Protein AF-A0A2E3WAG4-F1 (afdb_monomer_lite)

Radius of gyration: 12.34 Å; chains: 1; bounding box: 20×14×37 Å

Structure (mmCIF, N/CA/C/O backbone):
data_AF-A0A2E3WAG4-F1
#
_entry.id   AF-A0A2E3WAG4-F1
#
loop_
_atom_site.group_PDB
_atom_site.id
_atom_site.type_symbol
_atom_site.label_atom_id
_atom_site.label_alt_id
_atom_site.label_comp_id
_atom_site.label_asym_id
_atom_site.label_entity_id
_atom_site.label_seq_id
_atom_site.pdbx_PDB_ins_code
_atom_site.Cartn_x
_atom_site.Cartn_y
_atom_site.Cartn_z
_atom_site.occupancy
_atom_site.B_iso_or_equiv
_atom_site.auth_seq_id
_atom_site.auth_comp_id
_atom_site.auth_asym_id
_atom_site.auth_atom_id
_atom_site.pdbx_PDB_model_num
ATOM 1 N N . MET A 1 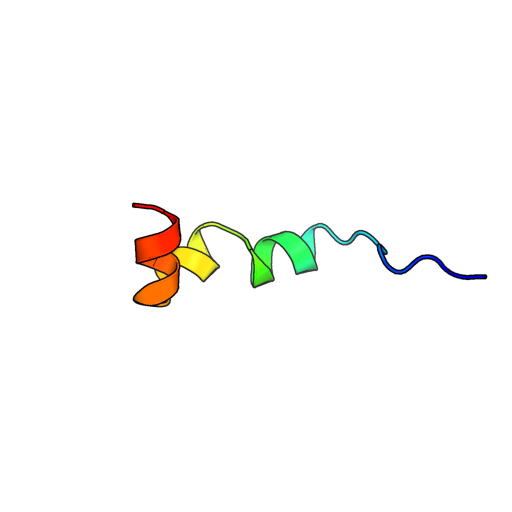1 ? 2.311 2.993 -29.912 1.00 91.31 1 MET A N 1
ATOM 2 C CA . MET A 1 1 ? 1.752 3.583 -28.669 1.00 91.31 1 MET A CA 1
ATOM 3 C C . MET A 1 1 ? 2.137 2.719 -27.472 1.00 91.31 1 MET A C 1
ATOM 5 O O . MET A 1 1 ? 2.009 1.502 -27.562 1.00 91.31 1 MET A O 1
ATOM 9 N N . LYS A 1 2 ? 2.628 3.310 -26.376 1.00 92.44 2 LYS A N 1
ATOM 10 C CA . LYS A 1 2 ? 3.029 2.567 -25.167 1.00 92.44 2 LYS A CA 1
ATOM 11 C C . LYS A 1 2 ? 1.795 2.061 -24.410 1.00 92.44 2 LYS A C 1
ATOM 13 O O . LYS A 1 2 ? 0.823 2.795 -24.266 1.00 92.44 2 LYS A O 1
ATOM 18 N N . ARG A 1 3 ? 1.824 0.812 -23.932 1.00 96.44 3 ARG A N 1
ATOM 19 C CA . ARG A 1 3 ? 0.751 0.234 -23.103 1.00 96.44 3 ARG A CA 1
ATOM 20 C C . ARG A 1 3 ? 0.929 0.634 -21.635 1.00 96.44 3 ARG A C 1
ATOM 22 O O . ARG A 1 3 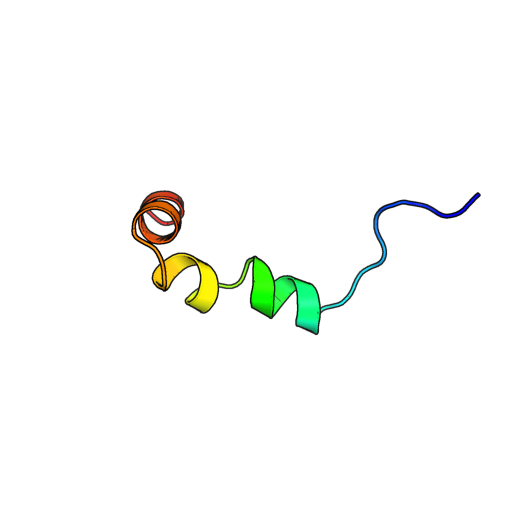? 2.049 0.857 -21.182 1.00 96.44 3 ARG A O 1
ATOM 29 N N . THR A 1 4 ? -0.175 0.725 -20.897 1.00 96.25 4 THR A N 1
ATOM 30 C CA . THR A 1 4 ? -0.201 1.216 -19.506 1.00 96.25 4 THR A CA 1
ATOM 31 C C . THR A 1 4 ? 0.475 0.260 -18.531 1.00 96.25 4 THR A C 1
ATOM 33 O O . THR A 1 4 ? 1.167 0.693 -17.611 1.00 96.25 4 THR A O 1
ATOM 36 N N . PHE A 1 5 ? 0.326 -1.047 -18.747 1.00 96.31 5 PHE A N 1
ATOM 37 C CA . PHE A 1 5 ? 0.997 -2.035 -17.923 1.00 96.31 5 PHE A CA 1
ATOM 38 C C . PHE A 1 5 ? 2.467 -2.139 -18.318 1.00 96.31 5 PHE A C 1
ATOM 40 O O . PHE A 1 5 ? 2.806 -2.639 -19.389 1.00 96.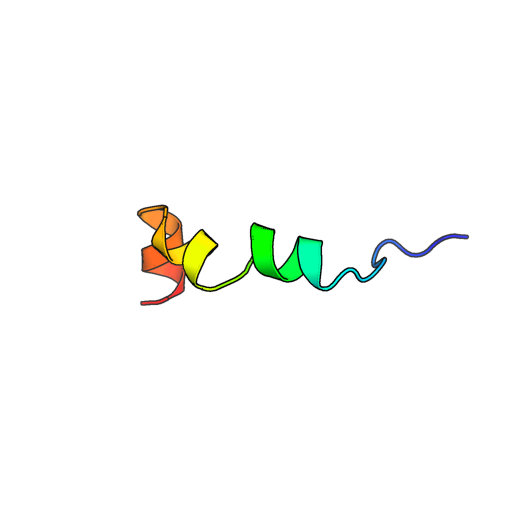31 5 PHE A O 1
ATOM 47 N N . GLN A 1 6 ? 3.336 -1.643 -17.442 1.00 97.00 6 GLN A N 1
ATOM 48 C CA . GLN A 1 6 ? 4.785 -1.765 -17.546 1.00 97.00 6 GLN A CA 1
ATOM 49 C C . GLN A 1 6 ? 5.271 -2.503 -16.290 1.00 97.00 6 GLN A C 1
ATOM 51 O O . GLN A 1 6 ? 5.353 -1.894 -15.217 1.00 97.00 6 GLN A O 1
ATOM 56 N N . PRO A 1 7 ? 5.488 -3.829 -16.373 1.00 96.88 7 PRO A N 1
ATOM 57 C CA . PRO A 1 7 ? 5.677 -4.660 -15.195 1.00 96.88 7 PRO A CA 1
ATOM 58 C C . PRO A 1 7 ? 6.969 -4.317 -14.455 1.00 96.88 7 PRO A C 1
ATOM 60 O O . PRO A 1 7 ? 8.036 -4.160 -15.038 1.00 96.88 7 PRO A O 1
ATOM 63 N N . SER A 1 8 ? 6.877 -4.269 -13.129 1.00 98.44 8 SER A N 1
ATOM 64 C CA . SER A 1 8 ? 8.034 -4.239 -12.240 1.00 98.44 8 SER A CA 1
ATOM 65 C C . SER A 1 8 ? 7.713 -5.027 -10.978 1.00 98.44 8 SER A C 1
ATOM 67 O O . SER A 1 8 ? 6.781 -4.696 -10.238 1.00 98.44 8 SER A O 1
ATOM 69 N N . VAL A 1 9 ? 8.493 -6.080 -10.724 1.00 98.00 9 VAL A N 1
ATOM 70 C CA . VAL A 1 9 ? 8.295 -6.971 -9.570 1.00 98.00 9 VAL A CA 1
ATOM 71 C C . VAL A 1 9 ? 8.471 -6.208 -8.257 1.00 98.00 9 VAL A C 1
ATOM 73 O O . VAL A 1 9 ? 7.672 -6.378 -7.337 1.00 98.00 9 VAL A O 1
ATOM 76 N N . LEU A 1 10 ? 9.471 -5.323 -8.187 1.00 98.19 10 LEU A N 1
ATOM 77 C CA . LEU A 1 10 ? 9.732 -4.500 -7.008 1.00 98.19 10 LEU A CA 1
ATOM 78 C C . LEU A 1 10 ? 8.548 -3.581 -6.692 1.00 98.19 10 LEU A C 1
ATOM 80 O O . LEU A 1 10 ? 8.086 -3.554 -5.550 1.00 98.19 10 LEU A O 1
ATOM 84 N N . LYS A 1 11 ? 8.028 -2.868 -7.703 1.00 98.00 11 LYS A N 1
ATOM 8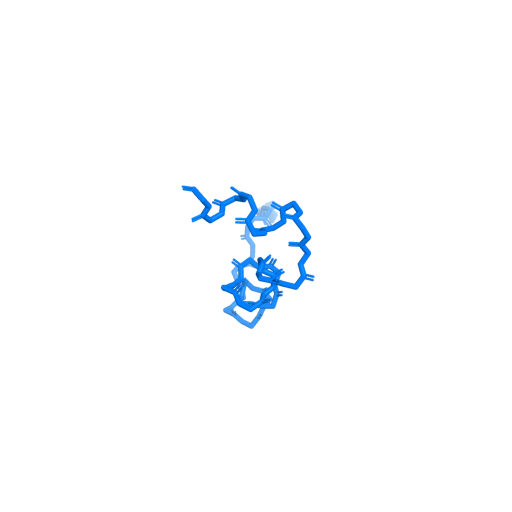5 C CA . LYS A 1 11 ? 6.872 -1.977 -7.528 1.00 98.00 11 LYS A CA 1
ATOM 86 C C . LYS A 1 11 ? 5.648 -2.767 -7.077 1.00 98.00 11 LYS A C 1
ATOM 88 O O . LYS A 1 11 ? 5.068 -2.420 -6.055 1.00 98.00 11 LYS A O 1
ATOM 93 N N . ARG A 1 12 ? 5.337 -3.885 -7.746 1.00 98.12 12 ARG A N 1
ATOM 94 C CA . ARG A 1 12 ? 4.195 -4.747 -7.397 1.00 98.12 12 ARG A CA 1
ATOM 95 C C . ARG A 1 12 ? 4.254 -5.236 -5.949 1.00 98.12 12 ARG A C 1
ATOM 97 O O . ARG A 1 12 ? 3.248 -5.189 -5.247 1.00 98.12 12 ARG A O 1
ATOM 104 N N . LYS A 1 13 ? 5.422 -5.699 -5.488 1.00 97.81 13 LYS A N 1
ATOM 105 C CA . LYS A 1 13 ? 5.603 -6.183 -4.109 1.00 97.81 13 LYS A CA 1
ATOM 106 C C . LYS A 1 13 ? 5.460 -5.059 -3.078 1.00 97.81 13 LYS A C 1
ATOM 108 O O . LYS A 1 13 ? 4.846 -5.286 -2.041 1.00 97.81 13 LYS A O 1
ATOM 113 N N . ARG A 1 14 ? 5.985 -3.861 -3.362 1.00 97.81 14 ARG A N 1
ATOM 114 C CA . ARG A 1 14 ? 5.875 -2.695 -2.466 1.00 97.81 14 ARG A CA 1
ATOM 115 C C . ARG A 1 14 ? 4.447 -2.164 -2.359 1.00 97.81 14 ARG A C 1
ATOM 117 O O . ARG A 1 14 ? 4.034 -1.814 -1.263 1.00 97.81 14 ARG A O 1
ATOM 124 N N . THR A 1 15 ? 3.700 -2.111 -3.462 1.00 97.81 15 THR A N 1
ATOM 125 C CA . THR A 1 15 ? 2.346 -1.531 -3.477 1.00 97.81 15 THR A CA 1
ATOM 126 C C . THR A 1 15 ? 1.256 -2.529 -3.098 1.00 97.81 15 THR A C 1
ATOM 128 O O . THR A 1 15 ? 0.290 -2.161 -2.436 1.00 97.81 15 THR A O 1
ATOM 131 N N . HIS A 1 16 ? 1.380 -3.792 -3.515 1.00 97.75 16 HIS A N 1
ATOM 132 C CA . HIS A 1 16 ? 0.297 -4.778 -3.400 1.00 97.75 16 HIS A CA 1
ATOM 133 C C . HIS A 1 16 ? 0.663 -6.019 -2.587 1.00 97.75 16 HIS A C 1
ATOM 135 O O . HIS A 1 16 ? -0.204 -6.864 -2.371 1.00 97.75 16 HIS A O 1
ATOM 141 N N . GLY A 1 17 ? 1.917 -6.157 -2.149 1.00 97.88 17 GLY A N 1
ATOM 142 C CA . GLY A 1 17 ? 2.361 -7.312 -1.375 1.00 97.88 17 GLY A CA 1
ATOM 143 C C . GLY A 1 17 ? 1.714 -7.397 0.008 1.00 97.88 17 GLY A C 1
ATOM 144 O O . GLY A 1 17 ? 1.211 -6.410 0.545 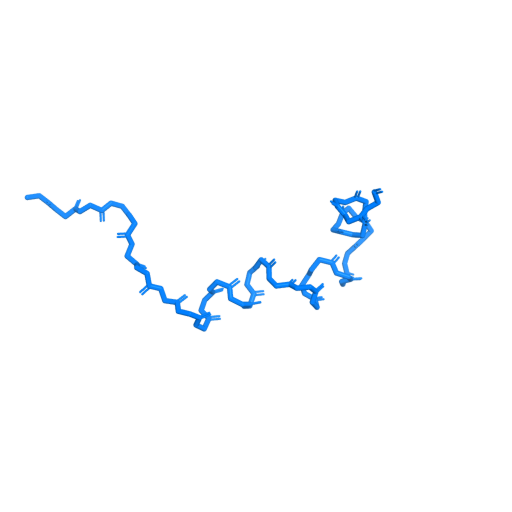1.00 97.88 17 GLY A O 1
ATOM 145 N N . PHE A 1 18 ? 1.792 -8.582 0.616 1.00 98.00 18 PHE A N 1
ATOM 146 C CA . PHE A 1 18 ? 1.201 -8.882 1.925 1.00 98.00 18 PHE A CA 1
ATOM 147 C C . PHE A 1 18 ? 1.569 -7.854 3.004 1.00 98.00 18 PHE A C 1
ATOM 149 O O . PHE A 1 18 ? 0.694 -7.318 3.674 1.00 98.00 18 PHE A O 1
ATOM 156 N N . ARG A 1 19 ? 2.855 -7.490 3.111 1.00 97.69 19 ARG A N 1
ATOM 157 C CA . ARG A 1 19 ? 3.328 -6.489 4.084 1.00 97.69 19 ARG A CA 1
ATOM 158 C C . ARG A 1 19 ? 2.655 -5.121 3.907 1.00 97.69 19 ARG A C 1
ATOM 160 O O . ARG A 1 19 ? 2.322 -4.486 4.899 1.00 97.69 19 ARG A O 1
ATOM 167 N N . ALA A 1 20 ? 2.421 -4.687 2.665 1.00 97.88 20 ALA A N 1
ATOM 168 C CA . ALA A 1 20 ? 1.752 -3.417 2.373 1.00 97.88 20 ALA A CA 1
ATOM 169 C C . ALA A 1 20 ? 0.264 -3.457 2.752 1.00 97.88 20 ALA A C 1
ATOM 171 O O . ALA A 1 20 ? -0.272 -2.491 3.289 1.00 97.88 20 ALA A O 1
ATOM 172 N N . ARG A 1 21 ? -0.392 -4.604 2.535 1.00 98.00 21 ARG A N 1
ATOM 173 C CA . ARG A 1 21 ? -1.775 -4.837 2.970 1.00 98.00 21 ARG A CA 1
ATOM 174 C C . ARG A 1 21 ? -1.882 -4.857 4.496 1.00 98.00 21 ARG A C 1
ATOM 176 O O . ARG A 1 21 ? -2.717 -4.157 5.055 1.00 98.00 21 ARG A O 1
ATOM 183 N N . MET A 1 22 ? -0.976 -5.549 5.180 1.00 98.06 22 MET A N 1
ATOM 184 C CA . MET A 1 22 ? -0.985 -5.641 6.642 1.00 98.06 22 MET A CA 1
ATOM 185 C C . MET A 1 22 ? -0.720 -4.310 7.361 1.00 98.06 22 MET A C 1
ATOM 187 O O . MET A 1 22 ? -1.131 -4.165 8.511 1.00 98.06 22 MET A O 1
ATOM 191 N N . ALA A 1 23 ? -0.079 -3.333 6.709 1.00 97.94 23 ALA A N 1
ATOM 192 C CA . ALA A 1 23 ? 0.270 -2.046 7.317 1.00 97.94 23 ALA A CA 1
ATOM 193 C C . ALA A 1 23 ? -0.948 -1.169 7.663 1.00 97.94 23 ALA A C 1
ATOM 195 O O . ALA A 1 23 ? -0.910 -0.416 8.633 1.00 97.94 23 ALA A O 1
ATOM 196 N N . THR A 1 24 ? -2.049 -1.275 6.914 1.00 98.12 24 THR A N 1
ATOM 197 C CA . THR A 1 24 ? -3.233 -0.415 7.093 1.00 98.12 24 THR A CA 1
ATOM 198 C C . THR A 1 24 ? -4.446 -1.220 7.544 1.00 98.12 24 THR A C 1
ATOM 200 O O . THR A 1 24 ? -4.569 -2.405 7.241 1.00 98.12 24 THR A O 1
ATOM 203 N N . LYS A 1 25 ? -5.385 -0.584 8.258 1.00 97.94 25 LYS A N 1
ATOM 204 C CA . LYS A 1 25 ? -6.634 -1.244 8.680 1.00 97.94 25 LYS A CA 1
ATOM 205 C C . LYS A 1 25 ? -7.447 -1.729 7.474 1.00 97.94 25 LYS A C 1
ATOM 207 O O . LYS A 1 25 ? -7.852 -2.885 7.451 1.00 97.94 25 LYS A O 1
ATOM 212 N N . ALA A 1 26 ? -7.617 -0.873 6.465 1.00 98.19 26 ALA A N 1
ATOM 213 C CA . ALA A 1 26 ? -8.301 -1.227 5.221 1.00 98.19 26 ALA A CA 1
ATOM 214 C C . ALA A 1 26 ? -7.548 -2.319 4.443 1.00 98.19 26 ALA A C 1
ATOM 216 O O . ALA A 1 26 ? -8.155 -3.255 3.938 1.00 98.19 26 ALA A O 1
ATOM 217 N N . GLY A 1 27 ? -6.214 -2.264 4.398 1.00 97.81 27 GLY A N 1
ATOM 218 C CA . GLY A 1 27 ? -5.419 -3.306 3.754 1.00 97.81 27 GLY A CA 1
ATOM 219 C C . GLY A 1 27 ? -5.545 -4.672 4.438 1.00 97.81 27 GLY A C 1
ATOM 220 O O . GLY A 1 27 ? -5.614 -5.680 3.740 1.00 97.81 27 G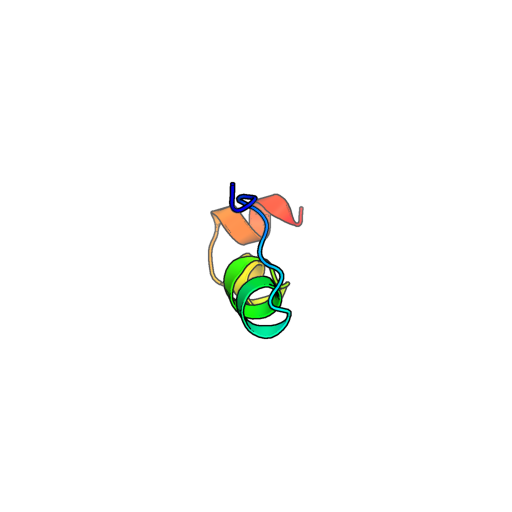LY A O 1
ATOM 221 N N . ARG A 1 28 ? -5.652 -4.717 5.774 1.00 97.88 28 ARG A N 1
ATOM 222 C CA . ARG A 1 28 ? -5.958 -5.952 6.517 1.00 97.88 28 ARG A CA 1
ATOM 223 C C . ARG A 1 28 ? -7.361 -6.475 6.214 1.00 97.88 28 ARG A C 1
ATOM 225 O O . ARG A 1 28 ? -7.532 -7.680 6.123 1.00 97.88 28 ARG A O 1
ATOM 232 N N . GLN A 1 29 ? -8.340 -5.592 6.013 1.00 97.88 29 GLN A N 1
ATOM 233 C CA . GLN A 1 29 ? -9.697 -5.988 5.610 1.00 97.88 29 GLN A CA 1
ATOM 234 C C . GLN A 1 29 ? -9.737 -6.614 4.212 1.00 97.88 29 GLN A C 1
ATOM 236 O O . GLN A 1 29 ? -10.527 -7.515 3.998 1.00 97.88 29 GLN A O 1
ATOM 241 N N . VAL A 1 30 ? -8.866 -6.195 3.287 1.00 96.81 30 VAL A N 1
ATOM 242 C CA . VAL A 1 30 ? -8.742 -6.825 1.954 1.00 96.81 30 VAL A CA 1
ATOM 243 C C . VAL A 1 30 ? -8.236 -8.275 2.036 1.00 96.81 30 VAL A C 1
ATOM 245 O O . VAL A 1 30 ? -8.431 -9.040 1.100 1.00 96.81 30 VAL A O 1
ATOM 248 N N . LEU A 1 31 ? -7.555 -8.642 3.127 1.00 93.62 31 LEU A N 1
ATOM 249 C CA . LEU A 1 31 ? -7.054 -9.998 3.376 1.00 93.62 31 LEU A CA 1
ATOM 250 C C . LEU A 1 31 ? -7.991 -10.845 4.248 1.00 93.62 31 LEU A C 1
ATOM 252 O O . LEU A 1 31 ? -7.690 -12.016 4.466 1.00 93.62 31 LEU A O 1
ATOM 256 N N . LYS A 1 32 ? -9.051 -10.241 4.793 1.00 89.06 32 LYS A N 1
ATOM 257 C CA . LYS A 1 32 ? -10.087 -10.946 5.546 1.00 89.06 32 LYS A CA 1
ATOM 258 C C . LYS A 1 32 ? -11.026 -11.645 4.571 1.00 89.06 32 LYS A C 1
ATOM 260 O O . LYS A 1 32 ? -11.423 -12.780 4.901 1.00 89.06 32 LYS A O 1
#

Sequence (32 aa):
MKRTFQPSVLKRKRTHGFRARMATKAGRQVLK

Foldseek 3Di:
DDDPDDDDPVVCCCCPNPVNLVVDPVSVVVVD

pLDDT: mean 96.92, std 2.16, range [89.06, 98.44]

Secondary structure (DSSP, 8-state):
---S----HHHHHHHHSHHHHHHSHHHHHHT-